Protein AF-A0A353FEX3-F1 (afdb_monomer)

Foldseek 3Di:
DDPPVRVVVVVPPQDAEEAEAEDAAPLPPLLVVLVVCCVVCVVHNYAYEYEYADHPDCVVVSVVVSPGHYHDD

Radius of gyration: 17.32 Å; Cα contacts (8 Å, |Δi|>4): 94; chains: 1; bounding box: 32×21×55 Å

Mean predicted aligned error: 6.81 Å

Sequence (73 aa):
MLSQRTIEDTLKMEYSFSIIIPTFNEEATIGSLLDFLLHETEDLKVEIIVSDGGSTDLTPFEVLKRGVRFVKA

pLDDT: mean 90.11, std 15.26, range [50.56, 98.75]

Nearest PDB structures (foldseek):
  7qib-assembly1_B  TM=8.522E-01  e=1.438E-04  Mycolicibacterium hassiacum DSM 44199
  3ckj-assembly1_A  TM=7.186E-01  e=7.284E-05  unclassified
 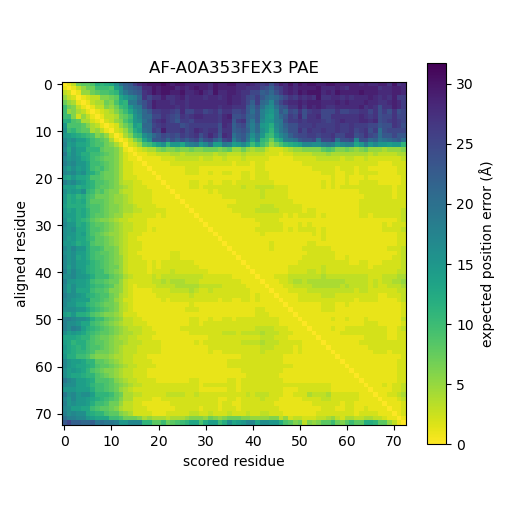 7pho-assembly1_B  TM=8.042E-01  e=2.021E-04  Mycolicibacterium hassiacum DSM 44199
  7pdo-assembly1_A-2  TM=7.091E-01  e=2.653E-04  Mycolicibacterium hassiacum DSM 44199
  7qoq-assembly1_B  TM=7.195E-01  e=1.764E-04  Mycolicibacterium hassiacum DSM 44199

Structure (mmCIF, N/CA/C/O backbone):
data_AF-A0A353FEX3-F1
#
_entry.id   AF-A0A353FEX3-F1
#
loop_
_atom_site.group_PDB
_atom_site.id
_atom_site.type_symbol
_atom_site.label_atom_id
_atom_site.label_alt_id
_atom_site.label_comp_id
_atom_site.label_asym_id
_atom_site.label_entity_id
_atom_site.label_seq_id
_atom_site.pdbx_PDB_ins_code
_atom_site.Cartn_x
_atom_site.Cartn_y
_atom_site.Cartn_z
_atom_site.occupancy
_atom_site.B_iso_or_equiv
_atom_site.auth_seq_id
_atom_site.auth_comp_id
_atom_site.auth_asym_id
_atom_site.auth_atom_id
_atom_site.pdbx_PDB_model_num
ATOM 1 N N . MET A 1 1 ? -16.484 -1.704 45.040 1.00 50.56 1 MET A N 1
ATOM 2 C CA . MET A 1 1 ? -17.434 -1.935 43.934 1.00 50.56 1 MET A CA 1
ATOM 3 C C . MET A 1 1 ? -17.121 -0.878 42.890 1.00 50.56 1 MET A C 1
ATOM 5 O O . MET A 1 1 ? -17.332 0.295 43.170 1.00 50.56 1 MET A O 1
ATOM 9 N N . LEU A 1 2 ? -16.461 -1.246 41.790 1.00 50.84 2 LEU A N 1
ATOM 10 C CA . LEU A 1 2 ? -16.202 -0.296 40.703 1.00 50.84 2 LEU A CA 1
ATOM 11 C C . LEU A 1 2 ? -17.559 0.155 40.150 1.00 50.84 2 LEU A C 1
ATOM 13 O O . LEU A 1 2 ? -18.462 -0.670 40.008 1.00 50.84 2 LEU A O 1
ATOM 17 N N . SER A 1 3 ? -17.731 1.457 39.919 1.00 65.44 3 SER A N 1
ATOM 18 C CA . SER A 1 3 ? -18.960 1.956 39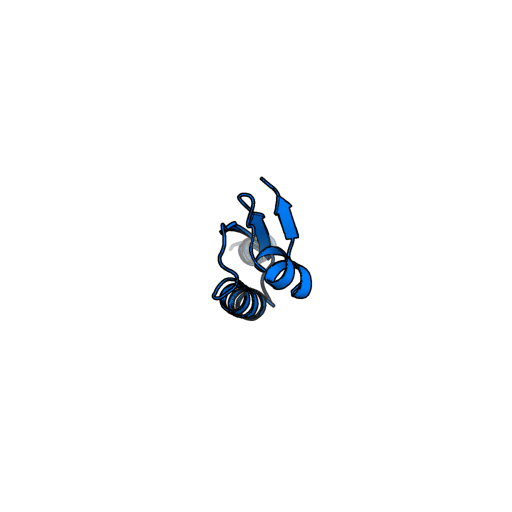.299 1.00 65.44 3 SER A CA 1
ATOM 19 C C . SER A 1 3 ? -19.093 1.351 37.896 1.00 65.44 3 SER A C 1
ATOM 21 O O . SER A 1 3 ? -18.074 1.124 37.244 1.00 65.44 3 SER A O 1
ATOM 23 N N . GLN A 1 4 ? -20.318 1.094 37.423 1.00 60.12 4 GLN A N 1
ATOM 24 C CA . GLN A 1 4 ? -20.549 0.568 36.065 1.00 60.12 4 GLN A CA 1
ATOM 25 C C . GLN A 1 4 ? -19.842 1.423 34.994 1.00 60.12 4 GLN A C 1
ATOM 27 O O . GLN A 1 4 ? -19.210 0.868 34.102 1.00 60.12 4 GLN A O 1
ATOM 32 N N . ARG A 1 5 ? -19.790 2.751 35.193 1.00 59.78 5 ARG A N 1
ATOM 33 C CA . ARG A 1 5 ? -19.002 3.698 34.383 1.00 59.78 5 ARG A CA 1
ATOM 34 C C . ARG A 1 5 ? -17.519 3.331 34.272 1.00 59.78 5 ARG A C 1
ATOM 36 O O . ARG A 1 5 ? -16.958 3.355 33.191 1.00 59.78 5 ARG A O 1
ATOM 43 N N . THR A 1 6 ? -16.882 2.942 35.374 1.00 59.94 6 THR A N 1
ATOM 44 C CA . THR A 1 6 ? -15.443 2.627 35.400 1.00 59.94 6 THR A CA 1
ATOM 45 C C . THR A 1 6 ? -15.115 1.334 34.644 1.00 59.94 6 THR A C 1
ATOM 47 O O . THR A 1 6 ? -14.022 1.197 34.098 1.00 59.94 6 THR A O 1
ATOM 50 N N . ILE A 1 7 ? -16.053 0.383 34.598 1.00 61.03 7 ILE A N 1
ATOM 51 C CA . ILE A 1 7 ? -15.906 -0.870 33.842 1.00 61.03 7 ILE A CA 1
ATOM 52 C C . ILE A 1 7 ? -16.101 -0.605 32.343 1.00 61.03 7 ILE A C 1
ATOM 54 O O . ILE A 1 7 ? -15.303 -1.074 31.538 1.00 61.03 7 ILE A O 1
ATOM 58 N N . GLU A 1 8 ? -17.103 0.196 31.979 1.00 58.62 8 GLU A N 1
ATOM 59 C CA . GLU A 1 8 ? -17.365 0.613 30.594 1.00 58.62 8 GLU A CA 1
ATOM 60 C C . GLU A 1 8 ? -16.206 1.430 30.000 1.00 58.62 8 GLU A C 1
ATOM 62 O O . GLU A 1 8 ? -15.798 1.167 28.870 1.00 58.62 8 GLU A O 1
ATOM 67 N N . ASP A 1 9 ? -15.613 2.342 30.778 1.00 56.75 9 ASP A N 1
ATOM 68 C CA . ASP A 1 9 ? -14.455 3.145 30.358 1.00 56.75 9 ASP A CA 1
ATOM 69 C C . ASP A 1 9 ? -13.181 2.292 30.188 1.00 56.75 9 ASP A C 1
ATOM 71 O O . ASP A 1 9 ? -12.373 2.547 29.298 1.00 56.75 9 ASP A O 1
ATOM 75 N N . THR A 1 10 ? -13.011 1.232 30.991 1.00 57.09 10 THR A N 1
ATOM 76 C CA . THR A 1 10 ? -11.890 0.277 30.846 1.00 57.09 10 THR A CA 1
ATOM 77 C C . THR A 1 10 ? -12.074 -0.639 29.625 1.00 57.09 10 THR A C 1
ATOM 79 O O . THR A 1 10 ? -11.096 -1.090 29.034 1.00 57.09 10 THR A O 1
ATOM 82 N N . LEU A 1 11 ? -13.324 -0.896 29.221 1.00 59.91 11 LEU A N 1
ATOM 83 C CA . LEU A 1 11 ? -13.692 -1.718 28.059 1.00 59.91 11 LEU A CA 1
ATOM 84 C C . LEU A 1 11 ? -13.693 -0.944 26.730 1.00 59.91 11 LEU A C 1
ATOM 86 O O . LEU A 1 11 ? -13.843 -1.556 25.674 1.00 59.91 11 LEU A O 1
ATOM 90 N N . LYS A 1 12 ? -13.490 0.377 26.755 1.00 60.09 12 LYS A N 1
ATOM 91 C CA . LYS A 1 12 ? -13.379 1.233 25.565 1.00 60.09 12 LYS A CA 1
ATOM 92 C C . LYS A 1 12 ? -11.981 1.827 25.423 1.00 60.09 12 LYS A C 1
ATOM 94 O O . LYS A 1 12 ? -11.790 3.036 25.341 1.00 60.09 12 LYS A O 1
ATOM 99 N N . MET A 1 13 ? -10.984 0.960 25.332 1.00 60.28 13 MET A N 1
ATOM 100 C CA . MET A 1 13 ? -9.703 1.359 24.757 1.00 60.28 13 MET A CA 1
ATOM 101 C C . MET A 1 13 ? -9.785 1.265 23.228 1.00 60.28 13 MET A C 1
ATOM 103 O O . MET A 1 13 ? -9.343 0.289 22.629 1.00 60.28 13 MET A O 1
ATOM 107 N N . GLU A 1 14 ? -10.376 2.276 22.584 1.00 75.88 14 GLU A N 1
ATOM 108 C CA . GLU A 1 14 ? -10.276 2.437 21.126 1.00 75.88 14 GLU A CA 1
ATOM 109 C C . GLU A 1 14 ? -8.899 3.010 20.773 1.00 75.88 14 GLU A C 1
ATOM 111 O O . GLU A 1 14 ? -8.735 4.208 20.530 1.00 75.88 14 GLU A O 1
ATOM 116 N N . TYR A 1 15 ? -7.880 2.153 20.774 1.00 85.62 15 TYR A N 1
ATOM 117 C CA . TYR A 1 15 ? -6.584 2.524 20.224 1.00 85.62 15 TYR A CA 1
ATOM 118 C C . TYR A 1 15 ? -6.694 2.667 18.706 1.00 85.62 15 TYR A C 1
ATOM 120 O O . TYR A 1 15 ? -7.240 1.802 18.022 1.00 85.62 15 TYR A O 1
ATOM 128 N N . SER A 1 16 ? -6.157 3.764 18.181 1.00 93.88 16 SER A N 1
ATOM 129 C CA . SER A 1 16 ? -5.924 3.940 16.751 1.00 93.88 16 SER A CA 1
ATOM 130 C C . SER A 1 16 ? -4.440 3.817 1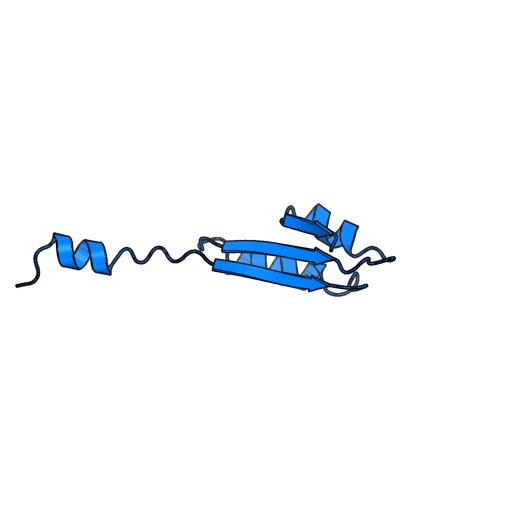6.455 1.00 93.88 16 SER A C 1
ATOM 132 O O . SER A 1 16 ? -3.627 4.389 17.186 1.00 93.88 16 SER A O 1
ATOM 134 N N . PHE A 1 17 ? -4.095 3.139 15.367 1.00 95.88 17 PHE A N 1
ATOM 135 C CA . PHE A 1 17 ? -2.708 2.948 14.955 1.00 95.88 17 PHE A CA 1
ATOM 136 C C . PHE A 1 17 ? -2.476 3.494 13.549 1.00 95.88 17 PHE A C 1
ATOM 138 O O . PHE A 1 17 ? -3.358 3.440 12.693 1.00 95.88 17 PHE A O 1
ATOM 145 N N . SER A 1 18 ? -1.258 3.969 13.306 1.00 97.75 18 SER A N 1
ATOM 146 C CA . SER A 1 18 ? -0.779 4.303 11.968 1.00 97.75 18 SER A CA 1
ATOM 147 C C . SER A 1 18 ? 0.344 3.338 11.607 1.00 97.75 18 SER A C 1
ATOM 149 O O . SER A 1 18 ? 1.316 3.213 12.355 1.00 97.75 18 SER A O 1
ATOM 151 N N . ILE A 1 19 ? 0.225 2.668 10.464 1.00 98.31 19 ILE A N 1
ATOM 152 C CA . ILE A 1 19 ? 1.283 1.831 9.896 1.00 98.31 19 ILE A CA 1
ATOM 153 C C . ILE A 1 19 ? 1.944 2.632 8.779 1.00 98.31 19 ILE A C 1
ATOM 155 O O . ILE A 1 19 ? 1.307 2.949 7.775 1.00 98.31 19 ILE A O 1
ATOM 159 N N . ILE A 1 20 ? 3.220 2.970 8.961 1.00 98.38 20 ILE A N 1
ATOM 160 C CA . ILE A 1 20 ? 4.013 3.699 7.968 1.00 98.38 20 ILE A CA 1
ATOM 161 C C . ILE A 1 20 ? 4.976 2.718 7.309 1.00 98.38 20 ILE A C 1
ATOM 163 O O . ILE A 1 20 ? 5.801 2.106 7.986 1.00 98.38 20 ILE A O 1
ATOM 167 N N . ILE A 1 21 ? 4.879 2.597 5.989 1.00 98.50 21 ILE A N 1
ATOM 168 C CA . ILE A 1 21 ? 5.691 1.696 5.175 1.00 98.50 21 ILE A CA 1
ATOM 169 C C . ILE A 1 21 ? 6.596 2.560 4.288 1.00 98.50 21 ILE A C 1
ATOM 171 O O . ILE A 1 21 ? 6.124 3.102 3.286 1.00 98.50 21 ILE A O 1
ATOM 175 N N . PRO A 1 22 ? 7.874 2.765 4.650 1.00 98.31 22 PRO A N 1
ATOM 176 C CA . PRO A 1 22 ? 8.839 3.368 3.740 1.00 98.31 22 PRO A CA 1
ATOM 177 C C . PRO A 1 22 ? 9.122 2.400 2.589 1.00 98.31 22 PRO A C 1
ATOM 179 O O . PRO A 1 22 ? 9.239 1.192 2.800 1.00 98.31 22 PRO A O 1
ATOM 182 N N . THR A 1 23 ? 9.203 2.907 1.363 1.00 98.06 23 THR A N 1
ATOM 183 C CA . THR A 1 23 ? 9.309 2.053 0.171 1.00 98.06 23 THR A CA 1
ATOM 184 C C . THR A 1 23 ? 10.169 2.701 -0.910 1.00 98.06 23 THR A C 1
ATOM 186 O O . THR A 1 23 ? 10.120 3.916 -1.092 1.00 98.06 23 THR A O 1
ATOM 189 N N . PHE A 1 24 ? 10.960 1.893 -1.622 1.00 98.44 24 PHE A N 1
ATOM 190 C CA . PHE A 1 24 ? 11.719 2.297 -2.806 1.00 98.44 24 PHE A CA 1
ATOM 191 C C . PHE A 1 24 ? 11.920 1.091 -3.735 1.00 98.44 24 PHE A C 1
ATOM 193 O O . PHE A 1 24 ? 12.680 0.188 -3.404 1.00 98.44 24 PHE A O 1
ATOM 200 N N . ASN A 1 25 ? 11.266 1.100 -4.896 1.00 98.62 25 ASN A N 1
ATOM 201 C CA . ASN A 1 25 ? 11.298 0.037 -5.905 1.00 98.62 25 ASN A CA 1
ATOM 202 C C . ASN A 1 25 ? 10.930 -1.371 -5.383 1.00 98.62 25 ASN A C 1
ATOM 204 O O . ASN A 1 25 ? 11.704 -2.320 -5.502 1.00 98.62 25 ASN A O 1
ATOM 208 N N . GLU A 1 26 ? 9.746 -1.500 -4.786 1.00 98.69 26 GLU A N 1
ATOM 209 C CA . GLU A 1 26 ? 9.213 -2.739 -4.202 1.00 98.69 26 GLU A CA 1
ATOM 210 C C . GLU A 1 26 ? 7.998 -3.280 -4.983 1.00 98.69 26 GLU A C 1
ATOM 212 O O . GLU A 1 26 ? 7.116 -3.916 -4.400 1.00 98.69 26 GLU A O 1
ATOM 217 N N . GLU A 1 27 ? 7.909 -3.045 -6.300 1.00 98.69 27 GLU A N 1
ATOM 218 C CA . GLU A 1 27 ? 6.747 -3.445 -7.117 1.00 98.69 27 GLU A CA 1
ATOM 219 C C . GLU A 1 27 ? 6.381 -4.935 -6.977 1.00 98.69 27 GLU A C 1
ATOM 221 O O . GLU A 1 27 ? 5.210 -5.308 -7.056 1.00 98.69 27 GLU A O 1
ATOM 226 N N . ALA A 1 28 ? 7.374 -5.789 -6.717 1.00 98.56 28 ALA A N 1
ATOM 227 C CA . ALA A 1 28 ? 7.197 -7.230 -6.588 1.00 98.56 28 ALA A CA 1
ATOM 228 C C . ALA A 1 28 ? 6.544 -7.664 -5.262 1.00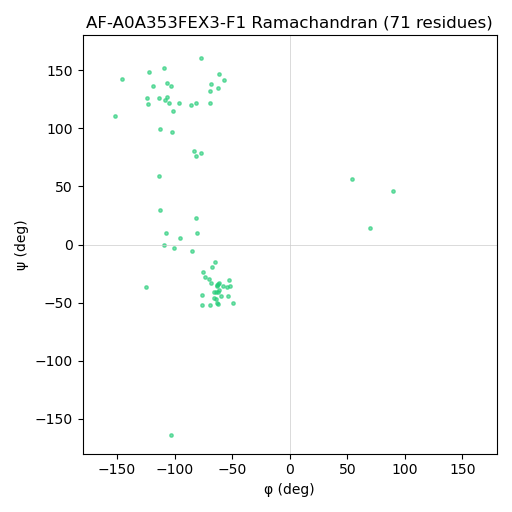 98.56 28 ALA A C 1
ATOM 230 O O . ALA A 1 28 ? 5.977 -8.755 -5.193 1.00 98.56 28 ALA A O 1
ATOM 231 N N . THR A 1 29 ? 6.638 -6.855 -4.202 1.00 98.62 29 THR A N 1
ATOM 232 C CA . THR A 1 29 ? 6.322 -7.281 -2.825 1.00 98.62 29 THR A CA 1
ATOM 233 C C . THR A 1 29 ? 5.281 -6.391 -2.157 1.00 98.62 29 THR A C 1
ATOM 235 O O . THR A 1 29 ? 4.407 -6.917 -1.455 1.00 98.62 29 THR A O 1
ATOM 238 N N . ILE A 1 30 ? 5.309 -5.075 -2.418 1.00 98.69 30 ILE A N 1
ATOM 239 C CA . ILE A 1 30 ? 4.468 -4.083 -1.734 1.00 98.69 30 ILE A CA 1
ATOM 240 C C . ILE A 1 30 ? 2.989 -4.438 -1.831 1.00 98.69 30 ILE A C 1
ATOM 242 O O . ILE A 1 30 ? 2.240 -4.285 -0.870 1.00 98.69 30 ILE A O 1
ATOM 246 N N . GLY A 1 31 ? 2.572 -4.991 -2.970 1.00 98.69 31 GLY A N 1
ATOM 247 C CA . GLY A 1 31 ? 1.190 -5.367 -3.171 1.00 98.69 31 GLY A CA 1
ATOM 248 C C . GLY A 1 31 ? 0.709 -6.453 -2.213 1.00 98.69 31 GLY A C 1
ATOM 249 O O . GLY A 1 31 ? -0.306 -6.275 -1.548 1.00 98.69 31 GLY A O 1
ATOM 250 N N . SER A 1 32 ? 1.468 -7.544 -2.100 1.00 98.69 32 SER A N 1
ATOM 251 C CA . SER A 1 32 ? 1.122 -8.654 -1.203 1.00 98.69 32 SER A CA 1
ATOM 252 C C . SER A 1 32 ? 1.119 -8.242 0.273 1.00 98.69 32 SER A C 1
ATOM 254 O O . SER A 1 32 ? 0.258 -8.680 1.032 1.00 98.69 32 SER A O 1
ATOM 256 N N . LEU A 1 33 ? 2.034 -7.348 0.665 1.00 98.75 33 LEU A N 1
ATOM 257 C CA . LEU A 1 33 ? 2.082 -6.793 2.015 1.00 98.75 33 LEU A CA 1
ATOM 258 C C . LEU A 1 33 ? 0.828 -5.967 2.321 1.00 98.75 33 LEU A C 1
ATOM 260 O O . LEU A 1 33 ? 0.232 -6.125 3.383 1.00 98.75 33 LEU A O 1
ATOM 264 N N . LEU A 1 34 ? 0.425 -5.094 1.397 1.00 98.75 34 LEU A N 1
ATOM 265 C CA . LEU A 1 34 ? -0.759 -4.259 1.573 1.00 98.75 34 LEU A CA 1
ATOM 266 C C . LEU A 1 34 ? -2.046 -5.089 1.606 1.00 98.75 34 LEU A C 1
ATOM 268 O O . LEU A 1 34 ? -2.896 -4.817 2.446 1.00 98.75 34 LEU A O 1
ATOM 272 N N . ASP A 1 35 ? -2.169 -6.109 0.750 1.00 98.69 35 ASP A N 1
ATOM 273 C CA . ASP A 1 35 ? -3.322 -7.022 0.760 1.00 98.69 35 ASP A CA 1
ATOM 274 C C . ASP A 1 35 ? -3.454 -7.733 2.114 1.00 98.69 35 ASP A C 1
ATOM 276 O O . ASP A 1 35 ? -4.542 -7.790 2.686 1.00 98.69 35 ASP A O 1
ATOM 280 N N . PHE A 1 36 ? -2.335 -8.215 2.660 1.00 98.75 36 PHE A N 1
ATOM 281 C CA . PHE A 1 36 ? -2.294 -8.836 3.981 1.00 98.75 36 PHE A CA 1
ATOM 282 C C . PHE A 1 36 ? -2.689 -7.855 5.092 1.00 98.75 36 PHE A C 1
ATOM 284 O O . PHE A 1 36 ? -3.571 -8.153 5.890 1.00 98.75 36 PHE A O 1
ATOM 291 N N . LEU A 1 37 ? -2.080 -6.666 5.138 1.00 98.56 37 LEU A N 1
ATOM 292 C CA . LEU A 1 37 ? -2.361 -5.690 6.194 1.00 98.56 37 LEU A CA 1
ATOM 293 C C . LEU A 1 37 ? -3.805 -5.187 6.154 1.00 98.56 37 LEU A C 1
ATOM 295 O O . LEU A 1 37 ? -4.414 -5.038 7.208 1.00 98.56 37 LEU A O 1
ATOM 299 N N . LEU A 1 38 ? -4.356 -4.932 4.966 1.00 98.19 38 LEU A N 1
ATOM 300 C CA . LEU A 1 38 ? -5.750 -4.511 4.814 1.00 98.19 38 LEU A CA 1
ATOM 301 C C . LEU A 1 38 ? -6.721 -5.570 5.343 1.00 98.19 38 LEU A C 1
ATOM 303 O O . LEU A 1 38 ? -7.695 -5.208 5.992 1.00 98.19 38 LEU A O 1
ATOM 307 N N . HIS A 1 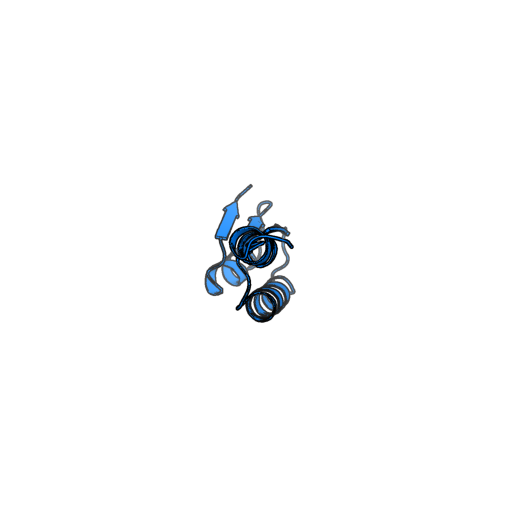39 ? -6.436 -6.853 5.106 1.00 98.38 39 HIS A N 1
ATOM 308 C CA . HIS A 1 39 ? -7.245 -7.948 5.635 1.00 98.38 39 HIS A CA 1
ATOM 309 C C . HIS A 1 39 ? -7.121 -8.079 7.158 1.00 98.38 39 HIS A C 1
ATOM 311 O O . HIS A 1 39 ? -8.121 -8.054 7.864 1.00 98.38 39 HIS A O 1
ATOM 317 N N . GLU A 1 40 ? -5.900 -8.150 7.691 1.00 98.00 40 GLU A N 1
ATOM 318 C CA . GLU A 1 40 ? -5.676 -8.365 9.131 1.00 98.00 40 GLU A CA 1
ATOM 319 C C . GLU A 1 40 ? -6.122 -7.181 10.002 1.00 98.00 40 GLU A C 1
ATOM 321 O O . GLU A 1 40 ? -6.299 -7.318 11.213 1.00 98.00 40 GLU A O 1
ATOM 326 N N . THR A 1 41 ? -6.270 -5.997 9.404 1.00 96.44 41 THR A N 1
ATOM 327 C CA . THR A 1 41 ? -6.679 -4.776 10.108 1.00 96.44 41 THR A CA 1
ATOM 328 C C . THR A 1 41 ? -8.110 -4.341 9.800 1.00 96.44 41 THR A C 1
ATOM 330 O O . THR A 1 41 ? -8.497 -3.259 10.233 1.00 96.44 41 THR A O 1
ATOM 333 N N . GLU A 1 42 ? -8.916 -5.169 9.120 1.00 95.25 42 GLU A N 1
ATOM 334 C CA . GLU A 1 42 ? -10.264 -4.795 8.657 1.00 95.25 42 GLU A CA 1
ATOM 335 C C . GLU A 1 42 ? -11.214 -4.360 9.790 1.00 95.25 42 GLU A C 1
ATOM 337 O O . GLU A 1 42 ? -11.979 -3.408 9.625 1.00 95.25 42 GLU A O 1
ATOM 342 N N . ASP A 1 43 ? -11.098 -4.988 10.965 1.00 94.56 43 ASP A N 1
ATOM 343 C CA . ASP A 1 43 ? -11.892 -4.684 12.165 1.00 94.56 43 ASP A CA 1
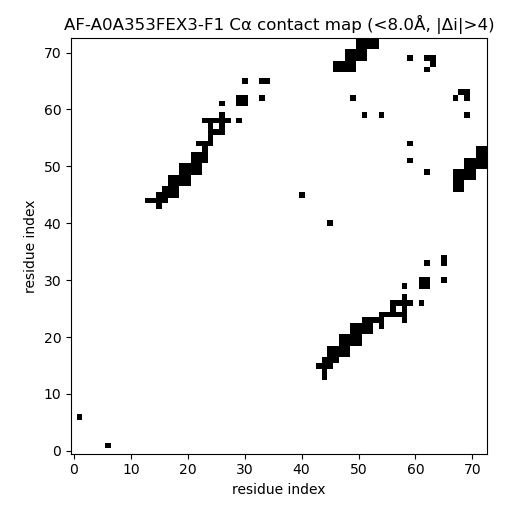ATOM 344 C C . ASP A 1 43 ? -11.189 -3.715 13.138 1.00 94.56 43 ASP A C 1
ATOM 346 O O . ASP A 1 43 ? -11.673 -3.451 14.244 1.00 94.56 43 ASP A O 1
ATOM 350 N N . LEU A 1 44 ? -10.024 -3.181 12.758 1.00 92.88 44 LEU A N 1
ATOM 351 C CA . LEU A 1 44 ? -9.214 -2.295 13.589 1.00 92.88 44 LEU A CA 1
ATOM 352 C C . LEU A 1 44 ? -9.239 -0.858 13.066 1.00 92.88 44 LEU A C 1
ATOM 354 O O . LEU A 1 44 ? -9.331 -0.576 11.874 1.00 92.88 44 LEU A O 1
ATOM 358 N N . LYS A 1 45 ? -9.069 0.100 13.979 1.00 95.19 45 LYS A N 1
ATOM 359 C CA . LYS A 1 45 ? -8.926 1.516 13.626 1.00 95.19 45 LYS A CA 1
ATOM 360 C C . LYS A 1 45 ? -7.486 1.813 13.198 1.00 95.19 45 LYS A C 1
ATOM 362 O O . LYS A 1 45 ? -6.703 2.369 13.972 1.00 95.19 45 LYS A O 1
ATOM 367 N N . VAL A 1 46 ? -7.135 1.414 11.978 1.00 96.75 46 VAL A N 1
ATOM 368 C CA . VAL A 1 46 ? -5.785 1.555 11.415 1.00 96.75 46 VAL A CA 1
ATOM 369 C C . VAL A 1 46 ? -5.795 2.441 10.172 1.00 96.75 46 VAL A C 1
ATOM 371 O O . VAL A 1 46 ? -6.643 2.291 9.298 1.00 96.75 46 VAL A O 1
ATOM 374 N N . GLU A 1 47 ? -4.824 3.350 10.068 1.00 97.94 47 GLU A N 1
ATOM 375 C CA . GLU A 1 47 ? -4.454 3.964 8.789 1.00 97.94 47 GLU A CA 1
ATOM 376 C C . GLU A 1 47 ? -3.154 3.348 8.260 1.00 97.94 47 GLU A C 1
ATOM 378 O O . GLU A 1 47 ? -2.186 3.170 9.003 1.00 97.94 47 GLU A O 1
ATOM 383 N N . ILE A 1 48 ? -3.118 3.040 6.964 1.00 98.62 48 ILE A N 1
ATOM 384 C CA . ILE A 1 48 ? -1.915 2.558 6.280 1.00 98.62 48 ILE A CA 1
ATOM 385 C C . ILE A 1 48 ? -1.405 3.672 5.372 1.00 98.62 48 ILE A C 1
ATOM 387 O O . ILE A 1 48 ? -2.141 4.183 4.520 1.00 98.62 48 ILE A O 1
ATOM 391 N N . ILE A 1 49 ? -0.140 4.042 5.565 1.00 98.69 49 ILE A N 1
ATOM 392 C CA . ILE A 1 49 ? 0.545 5.096 4.824 1.00 98.69 49 ILE A CA 1
ATOM 393 C C . ILE A 1 49 ? 1.791 4.511 4.171 1.00 98.69 49 ILE A C 1
ATOM 395 O O . ILE A 1 49 ? 2.695 4.038 4.856 1.00 98.69 49 ILE A O 1
ATOM 399 N N . VAL A 1 50 ? 1.873 4.599 2.849 1.00 98.69 50 VAL A N 1
ATOM 400 C CA . VAL A 1 50 ? 3.092 4.282 2.104 1.00 98.69 50 VAL A CA 1
ATOM 401 C C . VAL A 1 50 ? 3.855 5.572 1.842 1.00 98.69 50 VAL A C 1
ATOM 403 O O . VAL A 1 50 ? 3.321 6.504 1.239 1.00 98.69 50 VAL A O 1
ATOM 406 N N . SER A 1 51 ? 5.098 5.616 2.316 1.00 98.56 51 SER A N 1
ATOM 407 C CA . SER A 1 51 ? 6.034 6.721 2.122 1.00 98.56 51 SER A CA 1
ATOM 408 C C . SER A 1 51 ? 7.034 6.333 1.035 1.00 98.56 51 SER A C 1
ATOM 410 O O . SER A 1 51 ? 8.013 5.637 1.306 1.00 98.56 51 SER A O 1
ATOM 412 N N . ASP A 1 52 ? 6.779 6.768 -0.195 1.00 98.56 52 ASP A N 1
ATOM 413 C CA . ASP A 1 52 ? 7.607 6.450 -1.357 1.00 98.56 52 ASP A CA 1
ATOM 414 C C . ASP A 1 52 ? 8.842 7.351 -1.439 1.00 98.56 52 ASP A C 1
ATOM 416 O O . ASP A 1 52 ? 8.720 8.571 -1.550 1.00 98.56 52 ASP A O 1
ATOM 420 N N . GLY A 1 53 ? 10.026 6.739 -1.439 1.00 98.19 53 GLY A N 1
ATOM 421 C CA . GLY A 1 53 ? 11.328 7.402 -1.556 1.00 98.19 53 GLY A CA 1
ATOM 422 C C . GLY A 1 53 ? 11.730 7.757 -2.990 1.00 98.19 53 GLY A C 1
ATOM 423 O O . GLY A 1 53 ? 12.921 7.876 -3.273 1.00 98.19 53 GLY A O 1
ATOM 424 N N . GLY A 1 54 ? 10.766 7.880 -3.907 1.00 97.94 54 GLY A 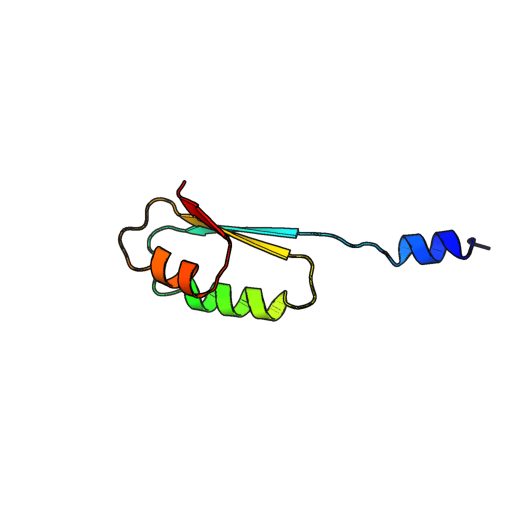N 1
ATOM 425 C CA . GLY A 1 54 ? 11.012 8.172 -5.316 1.00 97.94 54 GLY A CA 1
ATOM 426 C C . GLY A 1 54 ? 11.199 6.926 -6.175 1.00 97.94 54 GLY A C 1
ATOM 427 O O . GLY A 1 54 ? 12.124 6.891 -6.987 1.00 97.94 54 GLY A O 1
ATOM 428 N N . SER A 1 55 ? 10.332 5.923 -6.014 1.00 98.56 55 SER A N 1
ATOM 429 C CA . SER A 1 55 ? 10.372 4.721 -6.852 1.00 98.56 55 SER A CA 1
ATOM 430 C C . SER A 1 55 ? 10.242 5.068 -8.338 1.00 98.56 55 SER A C 1
ATOM 432 O O . SER A 1 55 ? 9.491 5.963 -8.741 1.00 98.56 55 SER A O 1
ATOM 434 N N . THR A 1 56 ? 10.990 4.342 -9.160 1.00 98.25 56 THR A N 1
ATOM 435 C CA . THR A 1 56 ? 11.030 4.465 -10.625 1.00 98.25 56 THR A CA 1
ATOM 436 C C . THR A 1 56 ? 10.383 3.278 -11.337 1.00 98.25 56 THR A C 1
ATOM 438 O O . THR A 1 56 ? 10.366 3.237 -12.565 1.00 98.25 56 THR A O 1
ATOM 441 N N . ASP A 1 57 ? 9.888 2.310 -10.573 1.00 98.69 57 ASP A N 1
ATOM 442 C CA . ASP A 1 57 ? 9.196 1.109 -11.033 1.00 98.69 57 ASP A CA 1
ATOM 443 C C . ASP A 1 57 ? 7.668 1.232 -10.822 1.00 98.69 57 ASP A C 1
ATOM 445 O O . ASP A 1 57 ? 7.134 2.330 -10.623 1.00 98.69 57 ASP A O 1
ATOM 449 N N . LEU A 1 58 ? 6.933 0.116 -10.873 1.00 98.69 58 LEU A N 1
ATOM 450 C CA . LEU A 1 58 ? 5.480 0.098 -10.684 1.00 98.69 58 LEU A CA 1
ATOM 451 C C . LEU A 1 58 ? 5.033 0.140 -9.215 1.00 98.69 58 LEU A C 1
ATOM 453 O O . LEU A 1 58 ? 3.834 0.015 -8.954 1.00 98.69 58 LEU A O 1
ATOM 457 N N . THR A 1 59 ? 5.924 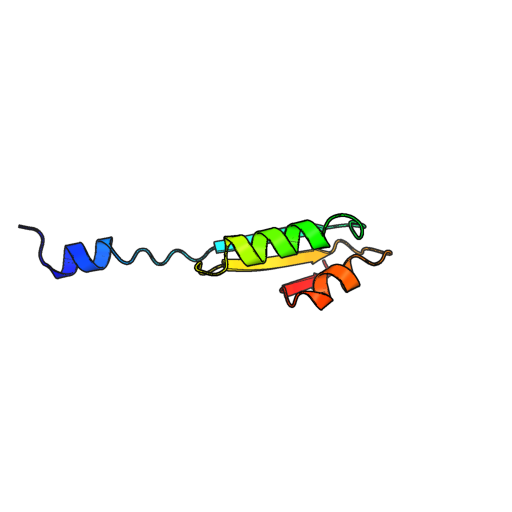0.392 -8.251 1.00 98.69 59 THR A N 1
ATOM 458 C CA . THR A 1 59 ? 5.555 0.529 -6.831 1.00 98.69 59 THR A CA 1
ATOM 459 C C . THR A 1 59 ? 4.381 1.495 -6.620 1.00 98.69 59 THR A C 1
ATOM 461 O O . THR A 1 59 ? 3.401 1.092 -5.989 1.00 98.69 59 THR A O 1
ATOM 464 N N . PRO A 1 60 ? 4.371 2.733 -7.168 1.00 98.38 60 PRO A N 1
ATOM 465 C CA . PRO A 1 60 ? 3.253 3.650 -6.943 1.00 98.38 60 PRO A CA 1
ATOM 466 C C . PRO A 1 60 ? 1.934 3.114 -7.508 1.00 98.38 60 PRO A C 1
ATOM 468 O O . PRO A 1 60 ? 0.877 3.308 -6.912 1.00 98.38 60 PRO A O 1
ATOM 471 N N . PHE A 1 61 ? 1.986 2.405 -8.639 1.00 98.44 61 PHE A N 1
ATOM 472 C CA . PHE A 1 61 ? 0.810 1.784 -9.242 1.00 98.44 61 PHE A CA 1
ATOM 473 C C . PHE A 1 61 ? 0.246 0.670 -8.348 1.00 98.44 61 PHE A C 1
ATOM 475 O O . PHE A 1 61 ? -0.959 0.636 -8.085 1.00 98.44 61 PHE A O 1
ATOM 482 N N . GLU A 1 62 ? 1.117 -0.197 -7.827 1.00 98.56 62 GLU A N 1
ATOM 483 C CA . GLU A 1 62 ? 0.747 -1.273 -6.905 1.00 98.56 62 GLU A CA 1
ATOM 484 C C . GLU A 1 62 ? 0.131 -0.753 -5.599 1.00 98.56 62 GLU A C 1
ATOM 486 O O . GLU A 1 62 ? -0.770 -1.387 -5.045 1.00 98.56 62 GLU A O 1
ATOM 491 N N . VAL A 1 63 ? 0.568 0.411 -5.120 1.00 98.38 63 VAL A N 1
ATOM 492 C CA . VAL A 1 63 ? 0.013 1.043 -3.919 1.00 98.38 63 VAL A CA 1
ATOM 493 C C . VAL A 1 63 ? -1.339 1.698 -4.207 1.00 98.38 63 VAL A C 1
ATOM 495 O O . VAL A 1 63 ? -2.324 1.424 -3.520 1.00 98.38 63 VAL A O 1
ATOM 498 N N . LEU A 1 64 ? -1.415 2.544 -5.241 1.00 97.81 64 LEU A N 1
ATOM 499 C CA . LEU A 1 64 ? -2.616 3.328 -5.550 1.00 97.81 64 LEU A CA 1
ATOM 500 C C . LEU A 1 64 ? -3.822 2.445 -5.885 1.00 97.81 64 LEU A C 1
ATOM 502 O O . LEU A 1 64 ? -4.943 2.784 -5.505 1.00 97.81 64 LEU A O 1
ATOM 506 N N . LYS A 1 65 ? -3.613 1.285 -6.527 1.00 98.25 65 LYS A N 1
ATOM 507 C CA . LYS A 1 65 ? -4.710 0.352 -6.835 1.00 98.25 65 LYS A CA 1
ATOM 508 C C . LYS A 1 65 ? -5.385 -0.257 -5.595 1.00 98.25 65 LYS A C 1
ATOM 510 O O . LYS A 1 65 ? -6.470 -0.812 -5.728 1.00 98.25 65 LYS A O 1
ATOM 515 N N . ARG A 1 66 ? -4.767 -0.155 -4.411 1.00 98.00 66 ARG A N 1
ATOM 516 C CA . ARG A 1 66 ? -5.284 -0.674 -3.128 1.00 98.00 66 ARG A CA 1
ATOM 517 C C . ARG A 1 66 ? -5.928 0.395 -2.247 1.00 98.00 66 ARG A C 1
ATOM 519 O O . ARG A 1 66 ? -6.442 0.077 -1.183 1.00 98.00 66 ARG A O 1
ATOM 526 N N . GLY A 1 67 ? -5.910 1.659 -2.676 1.00 96.50 67 GLY A N 1
ATOM 527 C CA . GLY A 1 67 ? -6.606 2.747 -1.983 1.00 96.50 67 GLY A CA 1
ATOM 528 C C . GLY A 1 67 ? -6.014 3.146 -0.626 1.00 96.50 67 GLY A C 1
ATOM 529 O O . GLY A 1 67 ? -6.667 3.872 0.120 1.00 96.50 67 GLY A O 1
ATOM 530 N N . VAL A 1 68 ? -4.794 2.710 -0.299 1.00 97.44 68 VAL A N 1
ATOM 531 C CA . VAL A 1 68 ? -4.081 3.174 0.903 1.00 97.44 68 VAL A CA 1
ATOM 532 C C . VAL A 1 68 ? -3.503 4.573 0.688 1.00 97.44 68 VAL A C 1
ATOM 534 O O . VAL A 1 68 ? -3.324 5.030 -0.446 1.00 97.44 68 VAL A O 1
ATOM 537 N N . ARG A 1 69 ? -3.187 5.280 1.778 1.00 98.25 69 ARG A N 1
ATOM 538 C CA . ARG A 1 69 ? -2.630 6.631 1.682 1.00 98.25 69 ARG A CA 1
ATOM 539 C C . ARG A 1 69 ? -1.213 6.563 1.115 1.00 98.25 69 ARG A C 1
ATOM 541 O O . ARG A 1 69 ? -0.333 5.951 1.707 1.00 98.25 69 ARG A O 1
ATOM 548 N N . PHE A 1 70 ? -0.983 7.239 -0.004 1.00 98.31 70 PHE A N 1
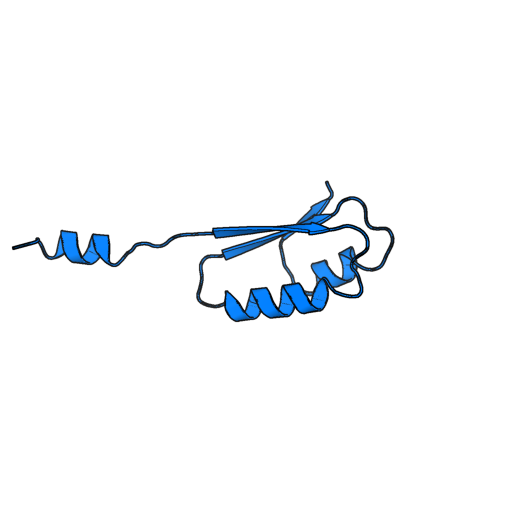ATOM 549 C CA . PHE A 1 70 ? 0.327 7.342 -0.645 1.00 98.31 70 PHE A CA 1
ATOM 550 C C . PHE A 1 70 ? 0.911 8.742 -0.433 1.00 98.31 70 PHE A C 1
ATOM 552 O O . PHE A 1 70 ? 0.256 9.745 -0.727 1.00 98.31 70 PHE A O 1
ATOM 559 N N . VAL A 1 71 ? 2.137 8.815 0.080 1.00 98.06 71 VAL A N 1
ATOM 560 C CA . VAL A 1 71 ? 2.894 10.055 0.274 1.00 98.06 71 VAL A CA 1
ATOM 561 C C . VAL A 1 71 ? 4.218 9.915 -0.458 1.00 98.06 71 VAL A C 1
ATOM 563 O O . VAL A 1 71 ? 4.960 8.967 -0.224 1.00 98.06 71 VAL A O 1
ATOM 566 N N . LYS A 1 72 ? 4.521 10.873 -1.332 1.00 92.50 72 LYS A N 1
ATOM 567 C CA . LYS A 1 72 ? 5.841 10.987 -1.947 1.00 92.50 72 LYS A CA 1
ATOM 568 C C . LYS A 1 72 ? 6.743 11.795 -1.014 1.00 92.50 72 LYS A C 1
ATOM 570 O O . LYS A 1 72 ? 6.378 12.927 -0.685 1.00 92.50 72 LYS A O 1
ATOM 575 N N . ALA A 1 73 ? 7.835 11.187 -0.558 1.00 80.94 73 ALA A N 1
ATOM 576 C CA . ALA A 1 73 ? 8.808 11.793 0.351 1.00 80.94 73 ALA A CA 1
ATOM 577 C C . ALA A 1 73 ? 9.906 12.563 -0.396 1.00 80.94 73 ALA A C 1
ATOM 579 O O . ALA A 1 73 ? 10.149 12.264 -1.589 1.00 80.94 73 ALA A O 1
#

Secondary structure (DSSP, 8-state):
---HHHHHHHT-----EEEEEEESS-TTTHHHHHHHHHHHTTTS-EEEEEEES---SSHHHHHHTTT-EEEE-

Solvent-accessible surface area (backbone atoms only — not comparable to full-atom values): 4432 Å² total; per-residue (Å²): 131,82,53,72,66,60,54,54,58,67,73,57,74,81,70,70,48,76,48,77,42,78,44,64,62,40,51,91,49,55,42,63,54,51,57,50,50,55,59,80,37,64,93,48,59,62,49,54,35,38,37,30,67,68,52,87,58,55,29,66,58,48,45,57,79,69,72,51,49,76,43,80,102